Protein AF-A0A5Y0T0Y0-F1 (afdb_monomer_lite)

Foldseek 3Di:
DDPVVVVVVVVVVVVVVVPCDPLNVVLVVCCVPPNDVRSVVSNVVVVVVVVVVVVVVVVVVVVCPDDPPVVVVCCVVVVVVRVVVVVVVVVD

Secondary structure (DSSP, 8-state):
--HHHHHHHHHHHHHHHHS--HHHHHHHHHHHHH-HHHHHHHHHHHHHHHHHHHHHHHHHHHH-SS-HHHHHHHHHHHHHHHHHHHHHHHH-

Structure (mmCIF, N/CA/C/O backbone):
data_AF-A0A5Y0T0Y0-F1
#
_entry.id   AF-A0A5Y0T0Y0-F1
#
loop_
_atom_site.group_PDB
_atom_site.id
_atom_site.type_symbol
_atom_site.label_atom_id
_atom_site.label_alt_id
_atom_site.label_comp_id
_atom_site.label_asym_id
_atom_site.label_entity_id
_atom_site.label_seq_id
_atom_site.pdbx_PDB_ins_code
_atom_site.Cartn_x
_atom_site.Cartn_y
_atom_site.Cartn_z
_atom_site.occupancy
_atom_site.B_iso_or_equiv
_atom_site.auth_seq_id
_atom_site.auth_comp_id
_atom_site.auth_asym_id
_atom_site.auth_atom_id
_atom_site.pdbx_PDB_model_num
ATOM 1 N N . MET A 1 1 ? 6.098 20.566 -19.174 1.00 58.62 1 MET A N 1
ATOM 2 C CA . MET A 1 1 ? 5.149 19.448 -18.984 1.00 58.62 1 MET A CA 1
ATOM 3 C C . MET A 1 1 ? 3.875 19.819 -19.713 1.00 58.62 1 MET A C 1
ATOM 5 O O . MET A 1 1 ? 3.435 20.951 -19.565 1.00 58.62 1 MET A O 1
ATOM 9 N N . GLU A 1 2 ? 3.353 18.938 -20.557 1.00 86.06 2 GLU A N 1
ATOM 10 C CA . GLU A 1 2 ? 2.136 19.195 -21.333 1.00 86.06 2 GLU A CA 1
ATOM 11 C C . GLU A 1 2 ? 0.913 19.178 -20.396 1.00 86.06 2 GLU A C 1
ATOM 13 O O . GLU A 1 2 ? 0.864 18.379 -19.460 1.00 86.06 2 GLU A O 1
ATOM 18 N N . TYR A 1 3 ? -0.097 20.025 -20.618 1.00 83.62 3 TYR A N 1
ATOM 19 C CA . TYR A 1 3 ? -1.309 20.029 -19.777 1.00 83.62 3 TYR A CA 1
ATOM 20 C C . TYR A 1 3 ? -2.005 18.655 -19.745 1.00 83.62 3 TYR A C 1
ATOM 22 O O . TYR A 1 3 ? -2.537 18.248 -18.713 1.00 83.62 3 TYR A O 1
ATOM 30 N N . SER A 1 4 ? -1.910 17.905 -20.846 1.00 83.81 4 SER A N 1
ATOM 31 C CA . SER A 1 4 ? -2.373 16.518 -20.970 1.00 83.81 4 SER A CA 1
ATOM 32 C C . SER A 1 4 ? -1.723 15.564 -19.952 1.00 83.81 4 SER A C 1
ATOM 34 O O . SER A 1 4 ? -2.403 14.729 -19.345 1.00 83.81 4 SER A O 1
ATOM 36 N N . THR A 1 5 ? -0.419 15.712 -19.687 1.00 91.12 5 THR A N 1
ATOM 37 C CA . THR A 1 5 ? 0.301 14.851 -18.733 1.00 91.12 5 THR A CA 1
ATOM 38 C C . THR A 1 5 ? -0.127 15.129 -17.296 1.00 91.12 5 THR A C 1
ATOM 40 O O . THR A 1 5 ? -0.255 14.201 -16.501 1.00 91.12 5 THR A O 1
ATOM 43 N N . LEU A 1 6 ? -0.396 16.395 -16.968 1.00 90.19 6 LEU A N 1
ATOM 44 C CA . LEU A 1 6 ? -0.833 16.811 -15.634 1.00 90.19 6 LEU A CA 1
ATOM 45 C C . LEU A 1 6 ? -2.248 16.297 -15.330 1.00 90.19 6 LEU A C 1
ATOM 47 O O . LEU A 1 6 ? -2.499 15.775 -14.247 1.00 90.19 6 LEU A O 1
ATOM 51 N N . LEU A 1 7 ? -3.141 16.362 -16.320 1.00 91.06 7 LEU A N 1
ATOM 52 C CA . LEU A 1 7 ? -4.507 15.846 -16.222 1.00 91.06 7 LEU A CA 1
ATOM 53 C C . LEU A 1 7 ? -4.521 14.315 -16.076 1.00 91.06 7 LEU A C 1
ATOM 55 O O . LEU A 1 7 ? -5.193 13.783 -15.194 1.00 91.06 7 LEU A O 1
ATOM 59 N N . SER A 1 8 ? -3.706 13.611 -16.867 1.00 91.00 8 SER A N 1
ATOM 60 C CA . SER A 1 8 ? -3.547 12.153 -16.763 1.00 91.00 8 SER A CA 1
ATOM 61 C C . SER A 1 8 ? -2.986 11.735 -15.400 1.00 91.00 8 SER A C 1
ATOM 63 O O . SER A 1 8 ? -3.512 10.824 -14.764 1.00 91.00 8 SER A O 1
ATOM 65 N N . PHE A 1 9 ? -1.958 12.434 -14.909 1.00 89.06 9 PHE A N 1
ATOM 66 C CA . PHE A 1 9 ? -1.391 12.190 -13.583 1.00 89.06 9 PHE A CA 1
ATOM 67 C C . PHE A 1 9 ? -2.419 12.417 -12.470 1.00 89.06 9 PHE A C 1
ATOM 69 O O . PHE A 1 9 ? -2.535 11.580 -11.575 1.00 89.06 9 PHE A O 1
ATOM 76 N N . ALA A 1 10 ? -3.190 13.507 -12.541 1.00 90.75 10 ALA A N 1
ATOM 77 C CA . ALA A 1 10 ? -4.235 13.818 -11.570 1.00 90.75 10 ALA A CA 1
ATOM 78 C C . ALA A 1 10 ? -5.311 12.723 -11.522 1.00 90.75 10 ALA A C 1
ATOM 80 O O . ALA A 1 10 ? -5.672 12.269 -10.441 1.00 90.75 10 ALA A O 1
ATOM 81 N N . ILE A 1 11 ? -5.782 12.246 -12.679 1.00 90.81 11 ILE A N 1
ATOM 82 C CA . ILE A 1 11 ? -6.776 11.163 -12.752 1.00 90.81 11 ILE A CA 1
ATOM 83 C C . ILE A 1 11 ? -6.227 9.872 -12.134 1.00 90.81 11 ILE A C 1
ATOM 85 O O . ILE A 1 11 ? -6.898 9.247 -11.312 1.00 90.81 11 ILE A O 1
ATOM 89 N N . VAL A 1 12 ? -5.000 9.482 -12.496 1.00 89.88 12 VAL A N 1
ATOM 90 C CA . VAL A 1 12 ? -4.377 8.248 -11.992 1.00 89.88 12 VAL A CA 1
ATOM 91 C C . VAL A 1 12 ? -4.164 8.316 -10.481 1.00 89.88 12 VAL A C 1
ATOM 93 O O . VAL A 1 12 ? -4.532 7.384 -9.767 1.00 89.88 12 VAL A O 1
ATOM 96 N N . THR A 1 13 ? -3.622 9.424 -9.972 1.00 85.44 13 THR A N 1
ATOM 97 C CA . THR A 1 13 ? -3.389 9.588 -8.530 1.00 85.44 13 THR A CA 1
ATOM 98 C C . THR A 1 13 ? -4.691 9.652 -7.740 1.00 85.44 13 THR A C 1
ATOM 100 O O . THR A 1 13 ? -4.790 8.978 -6.719 1.00 85.44 13 THR A O 1
ATOM 103 N N . LEU A 1 14 ? -5.722 10.348 -8.233 1.00 85.94 14 LEU A N 1
ATOM 104 C CA . LEU A 1 14 ? -7.047 10.356 -7.603 1.00 85.94 14 LEU A CA 1
ATOM 105 C C . LEU A 1 14 ? -7.663 8.954 -7.548 1.00 85.94 14 LEU A C 1
ATOM 107 O O . LEU A 1 14 ? -8.134 8.532 -6.492 1.00 85.94 14 LEU A O 1
ATOM 111 N N . SER A 1 15 ? -7.612 8.203 -8.652 1.00 84.06 15 SER A N 1
ATOM 112 C CA . SER A 1 15 ? -8.097 6.818 -8.697 1.00 84.06 15 SER A CA 1
ATOM 113 C C . SER A 1 15 ? -7.365 5.922 -7.692 1.00 84.06 15 SER A C 1
ATOM 115 O O . SER A 1 15 ? -7.975 5.059 -7.056 1.00 84.06 15 SER A O 1
ATOM 117 N N . GLN A 1 16 ? -6.057 6.134 -7.526 1.00 80.12 16 GLN A N 1
ATOM 118 C CA . GLN A 1 16 ? -5.238 5.386 -6.579 1.00 80.12 16 GLN A CA 1
ATOM 119 C C . GLN A 1 16 ? -5.549 5.768 -5.123 1.00 80.12 16 GLN A C 1
ATOM 121 O O . GLN A 1 16 ? -5.583 4.894 -4.263 1.00 80.12 16 GLN A O 1
ATOM 126 N N . THR A 1 17 ? -5.816 7.046 -4.837 1.00 77.62 17 THR A N 1
ATOM 127 C CA . THR A 1 17 ? -6.180 7.522 -3.492 1.00 77.62 17 THR A CA 1
ATOM 128 C C . THR A 1 17 ? -7.562 7.040 -3.052 1.00 77.62 17 THR A C 1
ATOM 130 O O . THR A 1 17 ? -7.748 6.727 -1.879 1.00 77.62 17 THR A O 1
ATOM 133 N N . ILE A 1 18 ? -8.526 6.956 -3.974 1.00 78.62 18 ILE A N 1
ATOM 134 C CA . ILE A 1 18 ? -9.886 6.475 -3.673 1.00 78.62 18 ILE A CA 1
ATOM 135 C C . ILE A 1 18 ? -9.898 4.963 -3.406 1.00 78.62 18 ILE A C 1
ATOM 137 O O . ILE A 1 18 ? -10.728 4.478 -2.637 1.00 78.62 18 ILE A O 1
ATOM 141 N N . SER A 1 19 ? -8.965 4.213 -3.998 1.00 77.69 19 SER A N 1
ATOM 142 C CA . SER A 1 19 ? -8.817 2.781 -3.741 1.00 77.69 19 SER A CA 1
ATOM 143 C C . SER A 1 19 ? -8.262 2.550 -2.334 1.00 77.69 19 SER A C 1
ATOM 145 O O . SER A 1 19 ? -7.053 2.441 -2.131 1.00 77.69 19 SER A O 1
ATOM 147 N N . ILE A 1 20 ? -9.158 2.475 -1.344 1.00 75.06 20 ILE A N 1
ATOM 148 C CA . ILE A 1 20 ? -8.838 2.048 0.022 1.00 75.06 20 ILE A CA 1
ATOM 149 C C . ILE A 1 20 ? -8.277 0.627 -0.065 1.00 75.06 20 ILE A C 1
ATOM 151 O O . ILE A 1 20 ? -9.008 -0.349 -0.212 1.00 75.06 20 ILE A O 1
ATOM 155 N N . GLY A 1 21 ? -6.951 0.521 -0.028 1.00 76.00 21 GLY A N 1
ATOM 156 C CA . GLY A 1 21 ? -6.263 -0.757 -0.126 1.00 76.00 21 GLY A CA 1
ATOM 157 C C . GLY A 1 21 ? -6.433 -1.616 1.134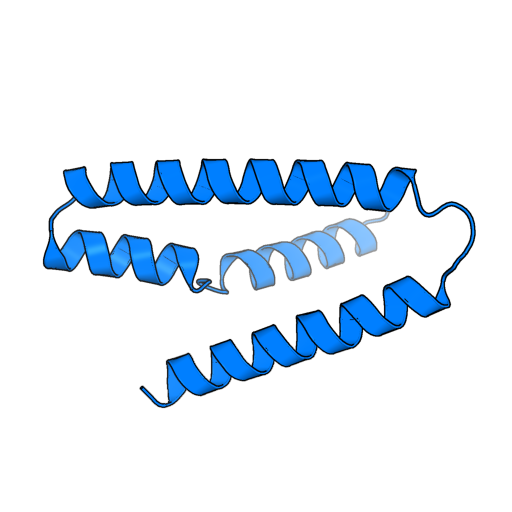 1.00 76.00 21 GLY A C 1
ATOM 158 O O . GLY A 1 21 ? -6.789 -1.104 2.203 1.00 76.00 21 GLY A O 1
ATOM 159 N N . PRO A 1 22 ? -6.082 -2.911 1.056 1.00 75.75 22 PRO A N 1
ATOM 160 C CA . PRO A 1 22 ? -6.204 -3.847 2.176 1.00 75.75 22 PRO A CA 1
ATOM 161 C C . PRO A 1 22 ? -5.424 -3.394 3.420 1.00 75.75 22 PRO A C 1
ATOM 163 O O . PRO A 1 22 ? -5.883 -3.591 4.542 1.00 75.75 22 PRO A O 1
ATOM 166 N N . GLY A 1 23 ? -4.285 -2.711 3.247 1.00 80.31 23 GLY A N 1
ATOM 167 C CA . GLY A 1 23 ? -3.523 -2.147 4.366 1.00 80.31 23 GLY A CA 1
ATOM 168 C C . GLY A 1 23 ? -4.279 -1.050 5.123 1.00 80.31 23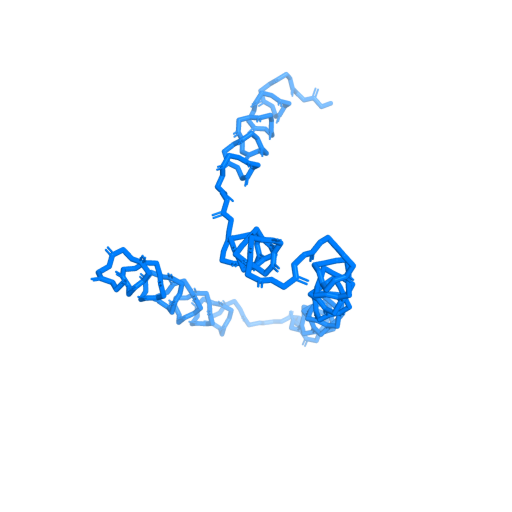 GLY A C 1
ATOM 169 O O . GLY A 1 23 ? -4.275 -1.034 6.351 1.00 80.31 23 GLY A O 1
ATOM 170 N N . VAL A 1 24 ? -4.976 -0.161 4.407 1.00 81.94 24 VAL A N 1
ATOM 171 C CA . VAL A 1 24 ? -5.770 0.917 5.022 1.00 81.94 24 VAL A CA 1
ATOM 172 C C . VAL A 1 24 ? -7.014 0.339 5.696 1.00 81.94 24 VAL A C 1
ATOM 174 O O . VAL A 1 24 ? -7.309 0.698 6.835 1.00 81.94 24 VAL A O 1
ATOM 177 N N . ALA A 1 25 ? -7.690 -0.616 5.051 1.00 83.25 25 ALA A N 1
ATOM 178 C CA . ALA A 1 25 ? -8.823 -1.329 5.639 1.00 83.25 25 ALA A CA 1
ATOM 179 C C . ALA A 1 25 ? -8.443 -2.058 6.941 1.00 83.25 25 ALA A C 1
ATOM 181 O O . ALA A 1 25 ? -9.207 -2.041 7.906 1.00 83.25 25 ALA A O 1
ATOM 182 N N . LEU A 1 26 ? -7.246 -2.651 7.009 1.00 83.38 26 LEU A N 1
ATOM 183 C CA . LEU A 1 26 ? -6.739 -3.310 8.215 1.00 83.38 26 LEU A CA 1
ATOM 184 C C . LEU A 1 26 ? -6.490 -2.302 9.346 1.00 83.38 26 LEU A C 1
ATOM 186 O O . LEU A 1 26 ? -6.887 -2.553 10.481 1.00 83.38 26 LEU A O 1
ATOM 190 N N . VAL A 1 27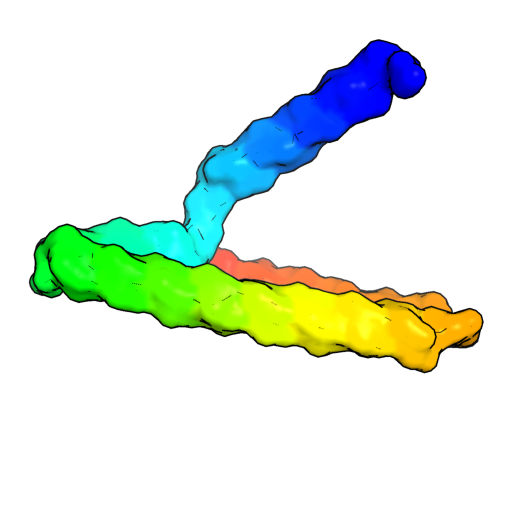 ? -5.897 -1.140 9.050 1.00 85.31 27 VAL A N 1
ATOM 191 C CA . VAL A 1 27 ? -5.702 -0.069 10.048 1.00 85.31 27 VAL A CA 1
ATOM 192 C C . VAL A 1 27 ? -7.041 0.427 10.593 1.00 85.31 27 VAL A C 1
ATOM 194 O O . VAL A 1 27 ? -7.173 0.593 11.803 1.00 85.31 27 VAL A O 1
ATOM 197 N N . ILE A 1 28 ? -8.042 0.615 9.727 1.00 85.94 28 ILE A N 1
ATOM 198 C CA . ILE A 1 28 ? -9.392 1.030 10.132 1.00 85.94 28 ILE A CA 1
ATOM 199 C C . ILE A 1 28 ? -10.043 -0.037 11.023 1.00 85.94 28 ILE A C 1
ATOM 201 O O . ILE A 1 28 ? -10.522 0.284 12.109 1.00 85.94 28 ILE A O 1
ATOM 205 N N . ASN A 1 29 ? -10.006 -1.311 10.622 1.00 84.44 29 ASN A N 1
ATOM 206 C CA . ASN A 1 29 ? -10.533 -2.411 11.436 1.00 84.44 29 ASN A CA 1
ATOM 207 C C . ASN A 1 29 ? -9.835 -2.498 12.797 1.00 84.44 29 ASN A C 1
ATOM 209 O O . ASN A 1 29 ? -10.485 -2.667 13.826 1.00 84.44 29 ASN A O 1
ATOM 213 N N . ASN A 1 30 ? -8.513 -2.323 12.832 1.00 85.94 30 ASN A N 1
ATOM 214 C CA . ASN A 1 30 ? -7.778 -2.347 14.088 1.00 85.94 30 ASN A CA 1
ATOM 215 C C . ASN A 1 30 ? -8.120 -1.142 14.988 1.00 85.94 30 ASN A C 1
ATOM 217 O O . ASN A 1 30 ? -8.061 -1.253 16.215 1.00 85.94 30 ASN A O 1
ATOM 221 N N . ALA A 1 31 ? -8.541 -0.017 14.399 1.00 86.25 31 ALA A N 1
ATOM 222 C CA . ALA A 1 31 ? -8.987 1.166 15.137 1.00 86.25 31 ALA A CA 1
ATOM 223 C C . ALA A 1 31 ? -10.317 0.930 15.827 1.00 86.25 31 ALA A C 1
ATOM 225 O O . ALA A 1 31 ? -10.463 1.304 16.991 1.00 86.25 31 ALA A O 1
ATOM 226 N N . PHE A 1 32 ? -11.242 0.266 15.138 1.00 87.88 32 PHE A N 1
ATOM 227 C CA . PHE A 1 32 ? -12.531 -0.106 15.703 1.00 87.88 32 PHE A CA 1
ATOM 228 C C . PHE A 1 32 ? -12.415 -1.224 16.748 1.00 87.88 32 PHE A C 1
ATOM 230 O O . PHE A 1 32 ? -13.054 -1.128 17.791 1.00 87.88 32 PHE A O 1
ATOM 237 N N . SER A 1 33 ? -11.568 -2.235 16.527 1.00 88.56 33 SER A N 1
ATOM 238 C CA . SER A 1 33 ? -11.479 -3.401 17.424 1.00 88.56 33 SER A CA 1
ATOM 239 C C . SER A 1 33 ? -10.565 -3.204 18.639 1.00 88.56 33 SER A C 1
ATOM 241 O O . SER A 1 33 ? -10.867 -3.703 19.719 1.00 88.56 33 SER A O 1
ATOM 243 N N . HIS A 1 34 ? -9.443 -2.490 18.491 1.00 84.44 34 HIS A N 1
ATOM 244 C CA . HIS A 1 34 ? -8.409 -2.374 19.536 1.00 84.44 34 HIS A CA 1
ATOM 245 C C . HIS A 1 34 ? -8.021 -0.919 19.856 1.00 84.44 34 HIS A C 1
ATOM 247 O O . HIS A 1 34 ? -7.105 -0.668 20.647 1.00 84.44 34 HIS A O 1
ATOM 253 N N . GLY A 1 35 ? -8.701 0.057 19.250 1.00 87.31 35 GLY A N 1
ATOM 254 C CA . GLY A 1 35 ? -8.508 1.482 19.495 1.00 87.31 35 GLY A CA 1
ATOM 255 C C . GLY A 1 35 ? -7.375 2.142 18.696 1.00 87.31 35 GLY A C 1
ATOM 256 O O . GLY A 1 35 ? -6.533 1.516 18.041 1.00 87.31 35 GLY A O 1
ATOM 257 N N . LEU A 1 36 ? -7.327 3.473 18.790 1.00 82.69 36 LEU A N 1
ATOM 258 C CA . LEU A 1 36 ? -6.404 4.336 18.037 1.00 82.69 36 LEU A CA 1
ATOM 259 C C . LEU A 1 36 ? -4.919 4.029 18.289 1.00 82.69 36 LEU A C 1
ATOM 261 O O . LEU A 1 36 ? -4.122 4.020 17.353 1.00 82.69 36 LEU A O 1
ATOM 265 N N . LYS A 1 37 ? -4.532 3.728 19.537 1.00 83.44 37 LYS A N 1
ATOM 266 C CA . LYS A 1 37 ? -3.128 3.424 19.878 1.00 83.44 37 LYS A CA 1
ATOM 267 C C . LYS A 1 37 ? -2.622 2.148 19.199 1.00 83.44 37 LYS A C 1
ATOM 269 O O . LYS A 1 37 ? -1.467 2.112 18.780 1.00 83.44 37 LYS A O 1
ATOM 274 N N . SER A 1 38 ? -3.469 1.122 19.082 1.00 80.69 38 SER A N 1
ATOM 275 C CA . SER A 1 38 ? -3.138 -0.118 18.363 1.00 80.69 38 SER A CA 1
ATOM 276 C C . SER A 1 38 ? -2.960 0.156 16.866 1.00 80.69 38 SER A C 1
ATOM 278 O O . SER A 1 38 ? -1.987 -0.269 16.247 1.00 80.69 38 SER A O 1
ATOM 280 N N . SER A 1 39 ? -3.831 0.994 16.310 1.00 82.12 39 SER A N 1
ATOM 281 C CA . SER A 1 39 ? -3.846 1.338 14.882 1.00 82.12 39 SER A CA 1
ATOM 282 C C . SER A 1 39 ? -2.634 2.126 14.422 1.00 82.12 39 SER A C 1
ATOM 284 O O . SER A 1 39 ? -2.120 1.879 13.335 1.00 82.12 39 SER A O 1
ATOM 286 N N . ILE A 1 40 ? -2.139 3.044 15.255 1.00 85.94 40 ILE A N 1
ATOM 287 C CA . ILE A 1 40 ? -0.908 3.789 14.963 1.00 85.94 40 ILE A CA 1
ATOM 288 C C . ILE A 1 40 ? 0.273 2.822 14.851 1.00 85.94 40 ILE A C 1
ATOM 290 O O . ILE A 1 40 ? 1.048 2.915 13.901 1.00 85.94 40 ILE A O 1
ATOM 294 N N . LYS A 1 41 ? 0.379 1.849 15.766 1.00 84.19 41 LYS A N 1
ATOM 295 C CA . LYS A 1 41 ? 1.417 0.813 15.689 1.00 84.19 41 LYS A CA 1
ATOM 296 C C . LYS A 1 41 ? 1.287 0.006 14.399 1.00 84.19 41 LYS A C 1
ATOM 298 O O . LYS A 1 41 ? 2.265 -0.134 13.675 1.00 84.19 41 LYS A O 1
ATOM 303 N N . THR A 1 42 ? 0.086 -0.464 14.069 1.00 86.19 42 THR A N 1
ATOM 304 C CA . THR A 1 42 ? -0.172 -1.202 12.822 1.00 86.19 42 THR A CA 1
ATOM 305 C C . THR A 1 42 ? 0.180 -0.399 11.577 1.00 86.19 42 THR A C 1
ATOM 307 O O . THR A 1 42 ? 0.827 -0.933 10.681 1.00 86.19 42 THR A O 1
ATOM 310 N N . SER A 1 43 ? -0.168 0.886 11.535 1.00 86.25 43 SER A N 1
ATOM 311 C CA . SER A 1 43 ? 0.196 1.773 10.430 1.00 86.25 43 SER A CA 1
ATOM 312 C C . SER A 1 43 ? 1.717 1.888 10.278 1.00 86.25 43 SER A C 1
ATOM 314 O O . SER A 1 43 ? 2.233 1.728 9.174 1.00 86.25 43 SER A O 1
ATOM 316 N N . ILE A 1 44 ? 2.454 2.057 11.384 1.00 89.19 44 ILE A N 1
ATOM 317 C CA . ILE A 1 44 ? 3.926 2.106 11.378 1.00 89.19 44 ILE A CA 1
ATOM 318 C C . ILE A 1 44 ? 4.516 0.809 10.815 1.00 89.19 44 ILE A C 1
ATOM 320 O O . ILE A 1 44 ? 5.363 0.864 9.925 1.00 89.19 44 ILE A O 1
ATOM 324 N N . TYR A 1 45 ? 4.047 -0.355 11.276 1.00 87.81 45 TYR A N 1
ATOM 325 C CA . TYR A 1 45 ? 4.524 -1.642 10.762 1.00 87.81 45 TYR A CA 1
ATOM 326 C C . TYR A 1 45 ? 4.251 -1.805 9.262 1.00 87.81 45 TYR A C 1
ATOM 328 O O . TYR A 1 45 ? 5.133 -2.256 8.532 1.00 87.81 45 TYR A O 1
ATOM 336 N N . ILE A 1 46 ? 3.076 -1.381 8.786 1.00 88.00 46 ILE A N 1
ATOM 337 C CA . ILE A 1 46 ? 2.737 -1.405 7.357 1.00 88.00 46 ILE A CA 1
ATOM 338 C C . ILE A 1 46 ? 3.689 -0.505 6.559 1.00 88.00 46 ILE A C 1
ATOM 340 O O . ILE A 1 46 ? 4.243 -0.954 5.561 1.00 88.00 46 ILE A O 1
ATOM 344 N N . ARG A 1 47 ? 3.933 0.736 7.004 1.00 87.94 47 ARG A N 1
ATOM 345 C CA . ARG A 1 47 ? 4.834 1.676 6.307 1.00 87.94 47 ARG A CA 1
ATOM 346 C C . ARG A 1 47 ? 6.279 1.173 6.255 1.00 87.94 47 ARG A C 1
ATOM 348 O O . ARG A 1 47 ? 6.955 1.340 5.239 1.00 87.94 47 ARG A O 1
ATOM 355 N N . ILE A 1 48 ? 6.758 0.537 7.326 1.00 90.75 48 ILE A N 1
ATOM 356 C CA . ILE A 1 48 ? 8.090 -0.085 7.354 1.00 90.75 48 ILE A CA 1
ATOM 357 C C . ILE A 1 48 ? 8.154 -1.234 6.343 1.00 90.75 48 ILE A C 1
ATOM 359 O O . ILE A 1 48 ? 9.091 -1.296 5.548 1.00 90.75 48 ILE A O 1
ATOM 363 N N . GLY A 1 49 ? 7.142 -2.107 6.329 1.00 87.12 49 GLY A N 1
ATOM 364 C CA . GLY A 1 49 ? 7.049 -3.204 5.366 1.00 87.12 49 GLY A CA 1
ATOM 365 C C . GLY A 1 49 ? 7.049 -2.710 3.918 1.00 87.12 49 GLY A C 1
ATOM 366 O O . GLY A 1 49 ? 7.836 -3.192 3.106 1.00 87.12 49 GLY A O 1
ATOM 367 N N . GLU A 1 50 ? 6.241 -1.693 3.607 1.00 87.25 50 GLU A N 1
ATOM 368 C CA . GLU A 1 50 ? 6.216 -1.057 2.283 1.00 87.25 50 GLU A CA 1
ATOM 369 C C . GLU A 1 50 ? 7.585 -0.485 1.889 1.00 87.25 50 GLU A C 1
ATOM 371 O O . GLU A 1 50 ? 8.009 -0.649 0.747 1.00 87.25 50 GLU A O 1
ATOM 376 N N . THR A 1 51 ? 8.311 0.128 2.828 1.00 87.81 51 THR A N 1
ATOM 377 C CA . THR A 1 51 ? 9.652 0.681 2.572 1.00 87.81 51 THR A CA 1
ATOM 378 C C . THR A 1 51 ? 10.655 -0.416 2.211 1.00 87.81 51 THR A C 1
ATOM 380 O O . THR A 1 51 ? 11.426 -0.263 1.265 1.00 87.81 51 THR A O 1
ATOM 383 N N . ILE A 1 52 ? 10.623 -1.548 2.920 1.00 90.69 52 ILE A N 1
ATOM 384 C CA . ILE A 1 52 ? 11.490 -2.700 2.635 1.00 90.69 52 ILE A CA 1
ATOM 385 C C . ILE A 1 52 ? 11.170 -3.271 1.251 1.00 90.69 52 ILE A C 1
ATOM 387 O O . ILE A 1 52 ? 12.076 -3.495 0.450 1.00 90.69 52 ILE A O 1
ATOM 391 N N . VAL A 1 53 ? 9.885 -3.459 0.938 1.00 87.88 53 VAL A N 1
ATOM 392 C CA . VAL A 1 53 ? 9.450 -3.947 -0.379 1.00 87.88 53 VAL A CA 1
ATOM 393 C C . VAL A 1 53 ? 9.870 -2.981 -1.486 1.00 87.88 53 VAL A C 1
ATOM 395 O O . VAL A 1 53 ? 10.345 -3.421 -2.533 1.00 87.88 53 VAL A O 1
ATOM 398 N N . MET A 1 54 ? 9.753 -1.672 -1.260 1.00 87.62 54 MET A N 1
ATOM 399 C CA . MET A 1 54 ? 10.187 -0.655 -2.216 1.00 87.62 54 MET A CA 1
ATOM 400 C C . MET A 1 54 ? 11.707 -0.703 -2.432 1.00 87.62 54 MET A C 1
ATOM 402 O O . MET A 1 54 ? 12.153 -0.674 -3.577 1.00 87.62 54 MET A O 1
ATOM 406 N N . ALA A 1 55 ? 12.504 -0.869 -1.372 1.00 88.81 55 ALA A N 1
ATOM 407 C CA . ALA A 1 55 ? 13.956 -1.024 -1.474 1.00 88.81 55 ALA A CA 1
ATOM 408 C C . ALA A 1 55 ? 14.354 -2.284 -2.262 1.00 88.81 55 ALA A C 1
ATOM 410 O O . ALA A 1 55 ? 15.186 -2.209 -3.166 1.00 88.81 55 ALA A O 1
ATOM 411 N N . ILE A 1 56 ? 13.712 -3.424 -1.981 1.00 87.19 56 ILE A N 1
ATOM 412 C CA . ILE A 1 56 ? 13.914 -4.673 -2.734 1.00 87.19 56 ILE A CA 1
ATOM 413 C C . ILE A 1 56 ? 13.520 -4.482 -4.201 1.00 87.19 56 ILE A C 1
ATOM 415 O O . ILE A 1 56 ? 14.233 -4.938 -5.089 1.00 87.19 56 ILE A O 1
ATOM 419 N N . SER A 1 57 ? 12.416 -3.782 -4.469 1.00 84.69 57 SER A N 1
ATOM 420 C CA . SER A 1 57 ? 11.945 -3.516 -5.832 1.00 84.69 57 SER A CA 1
ATOM 421 C C . SER A 1 57 ? 12.944 -2.668 -6.616 1.00 84.69 57 SER A C 1
ATOM 423 O O . SER A 1 57 ? 13.268 -3.008 -7.750 1.00 84.69 57 SER A O 1
ATOM 425 N N . LEU A 1 58 ? 13.477 -1.601 -6.008 1.00 85.62 58 LEU A N 1
ATOM 426 C CA . LEU A 1 58 ? 14.512 -0.758 -6.614 1.00 85.62 58 LEU A CA 1
ATOM 427 C C . LEU A 1 58 ? 15.799 -1.547 -6.879 1.00 85.62 58 LEU A C 1
ATOM 429 O O . LEU A 1 58 ? 16.390 -1.416 -7.950 1.00 85.62 58 LEU A O 1
ATOM 433 N N . PHE A 1 59 ? 16.198 -2.412 -5.944 1.00 84.44 59 PHE A N 1
ATOM 434 C CA . PHE A 1 59 ? 17.348 -3.292 -6.124 1.00 84.44 59 PHE A CA 1
ATOM 435 C C . PHE A 1 59 ? 17.125 -4.294 -7.271 1.00 84.44 59 PHE A C 1
ATOM 437 O O . PHE A 1 59 ? 17.961 -4.409 -8.168 1.00 84.44 59 PHE A O 1
ATOM 444 N N . ALA A 1 60 ? 15.965 -4.953 -7.313 1.00 79.81 60 ALA A N 1
ATOM 445 C CA . ALA A 1 60 ? 15.589 -5.883 -8.379 1.00 79.81 60 ALA A CA 1
ATOM 446 C C . ALA A 1 60 ? 15.526 -5.203 -9.762 1.00 79.81 60 ALA A C 1
ATOM 448 O O . ALA A 1 60 ? 15.986 -5.776 -10.752 1.00 79.81 60 ALA A O 1
ATOM 449 N N . LEU A 1 61 ? 15.018 -3.966 -9.821 1.00 78.00 61 LEU A N 1
ATOM 450 C CA . LEU A 1 61 ? 15.033 -3.118 -11.017 1.00 78.00 61 LEU A CA 1
ATOM 451 C C . LEU A 1 61 ? 16.466 -2.811 -11.466 1.00 78.00 61 LEU A C 1
ATOM 453 O O . LEU A 1 61 ? 16.775 -2.987 -12.640 1.00 78.00 61 LEU A O 1
ATOM 457 N N . SER A 1 62 ? 17.358 -2.430 -10.545 1.00 75.25 62 SER A N 1
ATOM 458 C CA . SER A 1 62 ? 18.765 -2.146 -10.870 1.00 75.25 62 SER A CA 1
ATOM 459 C C . SER A 1 62 ? 19.552 -3.372 -11.343 1.00 75.25 62 SER A C 1
ATOM 461 O O . SER A 1 62 ? 20.494 -3.238 -12.117 1.00 75.25 62 SER A O 1
ATOM 463 N N . SER A 1 63 ? 19.152 -4.571 -10.911 1.00 71.56 63 SER A N 1
ATOM 464 C CA . SER A 1 63 ? 19.785 -5.826 -11.323 1.00 71.56 63 SER A CA 1
ATOM 465 C C . SER A 1 63 ? 19.257 -6.359 -12.662 1.00 71.56 63 SER A C 1
ATOM 467 O O . SER A 1 63 ? 19.871 -7.256 -13.242 1.00 71.56 63 SER A O 1
ATOM 469 N N . THR A 1 64 ? 18.129 -5.844 -13.158 1.00 65.56 64 THR A N 1
ATOM 470 C CA . THR A 1 64 ? 17.472 -6.316 -14.386 1.00 65.56 64 THR A CA 1
ATOM 471 C C . THR A 1 64 ? 17.818 -5.401 -15.560 1.00 65.56 64 THR A C 1
ATOM 473 O O . THR A 1 64 ? 17.000 -4.612 -16.018 1.00 65.56 64 THR A O 1
ATOM 476 N N . SER A 1 65 ? 19.039 -5.516 -16.083 1.00 56.81 65 SER A N 1
ATOM 477 C CA . SER A 1 65 ? 19.484 -4.698 -17.223 1.00 56.81 65 SER A CA 1
ATOM 478 C C . SER A 1 65 ? 19.135 -5.272 -18.603 1.00 56.81 65 SER A C 1
ATOM 480 O O . SER A 1 65 ? 19.499 -4.656 -19.601 1.00 56.81 65 SER A O 1
ATOM 482 N N . SER A 1 66 ? 18.485 -6.442 -18.737 1.00 58.19 66 SER A N 1
ATOM 483 C CA . SER A 1 66 ? 18.328 -7.056 -20.080 1.00 58.19 66 SER A CA 1
ATOM 484 C C . SER A 1 66 ? 17.171 -8.042 -20.309 1.00 58.19 66 SER A C 1
ATOM 486 O O . SER A 1 66 ? 17.166 -8.683 -21.354 1.00 58.19 66 SER A O 1
ATOM 488 N N . THR A 1 67 ? 16.180 -8.197 -19.416 1.00 60.72 67 THR A N 1
ATOM 489 C CA . THR A 1 67 ? 15.138 -9.229 -19.650 1.00 60.72 67 THR A CA 1
ATOM 490 C C . THR A 1 67 ? 13.702 -8.751 -19.441 1.00 60.72 67 THR A C 1
ATOM 492 O O . THR A 1 67 ? 13.092 -8.978 -18.397 1.00 60.72 67 THR A O 1
ATOM 495 N N . GLU A 1 68 ? 13.126 -8.145 -20.483 1.00 67.88 68 GLU A N 1
ATOM 496 C CA . GLU A 1 68 ? 11.727 -7.684 -20.527 1.00 67.88 68 GLU A CA 1
ATOM 497 C C . GLU A 1 68 ? 10.707 -8.808 -20.256 1.00 67.88 68 GLU A C 1
ATOM 499 O O . GLU A 1 68 ? 9.685 -8.591 -19.599 1.00 67.88 68 GLU A O 1
ATOM 504 N N . GLN A 1 69 ? 10.997 -10.040 -20.692 1.00 68.88 69 GLN A N 1
ATOM 505 C CA . GLN A 1 69 ? 10.077 -11.175 -20.542 1.00 68.88 69 GLN A CA 1
ATOM 506 C C . GLN A 1 69 ? 9.875 -11.620 -19.085 1.00 68.88 69 GLN A C 1
ATOM 508 O O . GLN A 1 69 ? 8.757 -11.962 -18.701 1.00 68.88 69 GLN A O 1
ATOM 513 N N . HIS A 1 70 ? 10.916 -11.581 -18.246 1.00 69.19 70 HIS A N 1
ATOM 514 C CA . HIS A 1 70 ? 10.797 -12.008 -16.844 1.00 69.19 70 HIS A CA 1
ATOM 515 C C . HIS A 1 70 ? 9.948 -11.024 -16.030 1.00 69.19 70 HIS A C 1
ATOM 517 O O . HIS A 1 70 ? 9.154 -11.428 -15.181 1.00 69.19 70 HIS A O 1
ATOM 523 N N . PHE A 1 71 ? 10.040 -9.731 -16.349 1.00 74.94 71 PHE A N 1
ATOM 524 C CA . PHE A 1 71 ? 9.227 -8.700 -15.710 1.00 74.94 71 PHE A CA 1
ATOM 525 C C . PHE A 1 71 ? 7.739 -8.828 -16.067 1.00 74.94 71 PHE A C 1
ATOM 527 O O . PHE A 1 71 ? 6.872 -8.605 -15.220 1.00 74.94 71 PHE A O 1
ATOM 534 N N . HIS A 1 72 ? 7.428 -9.247 -17.298 1.00 79.12 72 HIS A N 1
ATOM 535 C CA . HIS A 1 72 ? 6.054 -9.523 -17.725 1.00 79.12 72 HIS A CA 1
ATOM 536 C C . HIS A 1 72 ? 5.404 -10.663 -16.937 1.00 79.12 72 HIS A C 1
ATOM 538 O O . HIS A 1 72 ? 4.253 -10.537 -16.518 1.00 79.12 72 HIS A O 1
ATOM 544 N N . ILE A 1 73 ? 6.145 -11.743 -16.688 1.00 82.19 73 ILE A N 1
ATOM 545 C CA . ILE A 1 73 ? 5.662 -12.886 -15.906 1.00 82.19 73 ILE A CA 1
ATOM 546 C C . ILE A 1 73 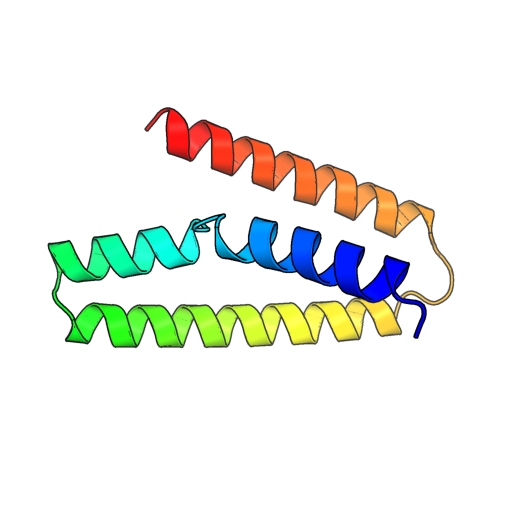? 5.334 -12.439 -14.477 1.00 82.19 73 ILE A C 1
ATOM 548 O O . ILE A 1 73 ? 4.217 -12.647 -14.006 1.00 82.19 73 ILE A O 1
ATOM 552 N N . ILE A 1 74 ? 6.262 -11.742 -13.817 1.00 80.69 74 ILE A N 1
ATOM 553 C CA . ILE A 1 74 ? 6.069 -11.239 -12.447 1.00 80.69 74 ILE A CA 1
ATOM 554 C C . ILE A 1 74 ? 4.858 -10.299 -12.371 1.00 80.69 74 ILE A C 1
ATOM 556 O O . ILE A 1 74 ? 4.070 -10.394 -11.432 1.00 80.69 74 ILE A O 1
ATOM 560 N N . LYS A 1 75 ? 4.660 -9.434 -13.374 1.00 79.94 75 LYS A N 1
ATOM 561 C CA . LYS A 1 75 ? 3.486 -8.553 -13.459 1.00 79.94 75 LYS A CA 1
ATOM 562 C C . LYS A 1 75 ? 2.172 -9.322 -13.543 1.00 79.94 75 LYS A C 1
ATOM 564 O O . LYS A 1 75 ? 1.230 -8.961 -12.844 1.00 79.94 75 LYS A O 1
ATOM 569 N N . ILE A 1 76 ? 2.098 -10.356 -14.379 1.00 86.75 76 ILE A N 1
ATOM 570 C CA . ILE A 1 76 ? 0.875 -11.155 -14.540 1.00 86.75 76 ILE A CA 1
ATOM 571 C C . ILE A 1 76 ? 0.570 -11.923 -13.253 1.00 86.75 76 ILE A C 1
ATOM 573 O O . ILE A 1 76 ? -0.557 -11.866 -12.770 1.00 86.75 76 ILE A O 1
ATOM 577 N N . PHE A 1 77 ? 1.568 -12.581 -12.657 1.00 86.56 77 PHE A N 1
ATOM 578 C CA . PHE A 1 77 ? 1.383 -13.306 -11.399 1.00 86.56 77 PHE A CA 1
ATOM 579 C C . PHE A 1 77 ? 1.028 -12.370 -10.237 1.00 86.56 77 PHE A C 1
ATOM 581 O O . PHE A 1 77 ? 0.083 -12.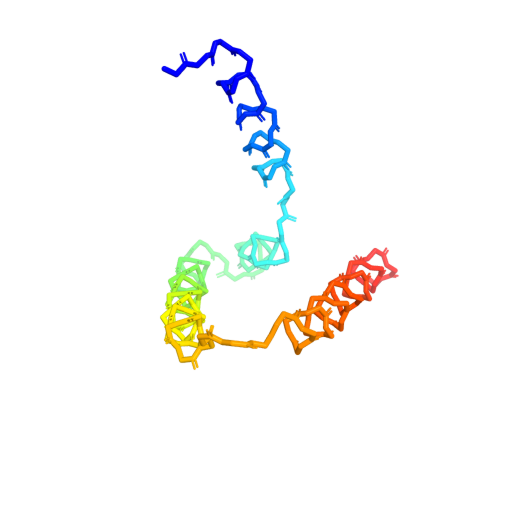642 -9.500 1.00 86.56 77 PHE A O 1
ATOM 588 N N . GLY A 1 78 ? 1.729 -11.243 -10.099 1.00 81.94 78 GLY A N 1
ATOM 589 C CA . GLY A 1 78 ? 1.452 -10.247 -9.064 1.00 81.94 78 GLY A CA 1
ATOM 590 C C . GLY A 1 78 ? 0.081 -9.587 -9.230 1.00 81.94 78 GLY A C 1
ATOM 591 O O . GLY A 1 78 ? -0.674 -9.482 -8.267 1.00 81.94 78 GLY A O 1
ATOM 592 N N . GLY A 1 79 ? -0.282 -9.200 -10.456 1.00 84.06 79 GLY A N 1
ATOM 593 C CA . GLY A 1 79 ? -1.601 -8.649 -10.768 1.00 84.06 79 GLY A CA 1
ATOM 594 C C . GLY A 1 79 ? -2.726 -9.659 -10.533 1.00 84.06 79 GLY A C 1
ATOM 595 O O . GLY A 1 79 ? -3.727 -9.327 -9.905 1.00 84.06 79 GLY A O 1
ATOM 596 N N . GLY A 1 80 ? -2.537 -10.911 -10.960 1.00 88.50 80 GLY A N 1
ATOM 597 C CA . GLY A 1 80 ? -3.481 -12.000 -10.705 1.00 88.50 80 GLY A CA 1
ATOM 598 C C . GLY A 1 80 ? -3.677 -12.270 -9.212 1.00 88.50 80 GLY A C 1
ATOM 599 O O . GLY A 1 80 ? -4.809 -12.421 -8.758 1.00 88.50 80 GLY A O 1
ATOM 600 N N . TYR A 1 81 ? -2.596 -12.248 -8.428 1.00 84.00 81 TYR A N 1
ATOM 601 C CA . TYR A 1 81 ? -2.670 -12.383 -6.973 1.00 84.00 81 TYR A CA 1
ATOM 602 C C . TYR A 1 81 ? -3.472 -11.246 -6.322 1.00 84.00 81 TYR A C 1
ATOM 604 O O . TYR A 1 81 ? -4.291 -11.496 -5.440 1.00 84.00 81 TYR A O 1
ATOM 612 N N . LEU A 1 82 ? -3.304 -10.003 -6.784 1.00 79.12 82 LEU A N 1
ATOM 613 C CA . LEU A 1 82 ? -4.097 -8.871 -6.294 1.00 79.12 82 LEU A CA 1
ATOM 614 C C . LEU A 1 82 ? -5.585 -9.011 -6.637 1.00 79.12 82 LEU A C 1
ATOM 616 O O . LEU A 1 82 ? -6.423 -8.706 -5.791 1.00 79.12 82 LEU A O 1
ATOM 620 N N . ILE A 1 83 ? -5.921 -9.511 -7.832 1.00 84.25 83 ILE A N 1
ATOM 621 C CA . ILE A 1 83 ? -7.312 -9.815 -8.208 1.00 84.25 83 ILE A CA 1
ATOM 622 C C . ILE A 1 83 ? -7.895 -10.881 -7.274 1.00 84.25 83 ILE A C 1
ATOM 624 O O . ILE A 1 83 ? -9.006 -10.711 -6.779 1.00 84.25 83 ILE A O 1
ATOM 628 N N . TYR A 1 84 ? -7.141 -11.949 -6.993 1.00 85.75 84 TYR A N 1
ATOM 629 C CA . TYR A 1 84 ? -7.558 -13.002 -6.065 1.00 85.75 84 TYR A CA 1
ATOM 630 C C . TYR A 1 84 ? -7.843 -12.452 -4.661 1.00 85.75 84 TYR A C 1
ATOM 632 O O . TYR A 1 84 ? -8.917 -12.695 -4.117 1.00 85.75 84 TYR A O 1
ATOM 640 N N . ILE A 1 85 ? -6.921 -11.665 -4.096 1.00 79.50 85 ILE A N 1
ATOM 641 C CA . ILE A 1 85 ? -7.111 -11.042 -2.778 1.00 79.50 85 ILE A CA 1
ATOM 642 C C . ILE A 1 85 ? -8.298 -10.073 -2.790 1.00 79.50 85 ILE A C 1
ATOM 644 O O . ILE A 1 85 ? -9.071 -10.053 -1.835 1.00 79.50 85 ILE A O 1
ATOM 648 N N . GLY A 1 86 ? -8.478 -9.302 -3.866 1.00 77.88 86 GLY A N 1
ATOM 649 C CA . GLY A 1 86 ? -9.616 -8.397 -4.023 1.00 77.88 86 GLY A CA 1
ATOM 650 C C . GLY A 1 86 ? -10.959 -9.130 -4.045 1.00 77.88 86 GLY A C 1
ATOM 651 O O . GLY A 1 86 ? -11.882 -8.734 -3.340 1.00 77.88 86 GLY A O 1
ATOM 652 N N . LEU A 1 87 ? -11.059 -10.231 -4.797 1.00 85.31 87 LEU A N 1
ATOM 653 C CA . LEU A 1 87 ? -12.254 -11.081 -4.821 1.00 85.31 87 LEU A CA 1
ATOM 654 C C . LEU A 1 87 ? -12.507 -11.735 -3.463 1.00 85.31 87 LEU A C 1
ATOM 656 O O . LEU A 1 87 ? -13.638 -11.736 -2.986 1.00 85.31 87 LEU A O 1
ATOM 660 N N . MET A 1 88 ? -11.465 -12.256 -2.815 1.00 82.25 88 MET A N 1
ATOM 661 C CA . MET A 1 88 ? -11.610 -12.891 -1.509 1.00 82.25 88 MET A CA 1
ATOM 662 C C . MET A 1 88 ? -12.042 -11.893 -0.428 1.00 82.25 88 MET A C 1
ATOM 664 O O . MET A 1 88 ? -12.877 -12.234 0.401 1.00 82.25 88 MET A O 1
ATOM 668 N N . GLY A 1 89 ? -11.548 -10.653 -0.480 1.00 73.06 89 GLY A N 1
ATOM 669 C CA . GLY A 1 89 ? -11.992 -9.572 0.403 1.00 73.06 89 GLY A CA 1
ATOM 670 C C . GLY A 1 89 ? -13.408 -9.053 0.125 1.00 73.06 89 GLY A C 1
ATOM 671 O 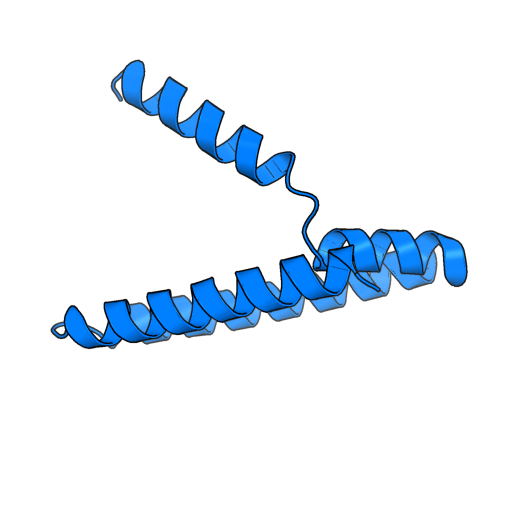O . GLY A 1 89 ? -13.955 -8.356 0.969 1.00 73.06 89 GLY A O 1
ATOM 672 N N . LEU A 1 90 ? -14.001 -9.359 -1.036 1.00 75.38 90 LEU A N 1
ATOM 673 C CA . LEU A 1 90 ? -15.405 -9.046 -1.333 1.00 75.38 90 LEU A CA 1
ATOM 674 C C . LEU A 1 90 ? -16.358 -10.154 -0.858 1.00 75.38 90 LEU A C 1
ATOM 676 O O . LEU A 1 90 ? -17.508 -9.879 -0.530 1.00 75.38 90 LEU A O 1
ATOM 680 N N . ILE A 1 91 ? -15.895 -11.406 -0.879 1.00 80.62 91 ILE A N 1
ATOM 681 C CA . ILE A 1 91 ? -16.710 -12.589 -0.572 1.00 80.62 91 ILE A CA 1
ATOM 682 C C . ILE A 1 91 ? -16.762 -12.879 0.939 1.00 80.62 91 ILE A C 1
ATOM 684 O O . ILE A 1 91 ? -17.751 -13.446 1.402 1.00 80.62 91 ILE A O 1
ATOM 688 N N . ASN A 1 92 ? -15.715 -12.527 1.691 1.00 58.41 92 ASN A N 1
ATOM 689 C CA . ASN A 1 92 ? -15.553 -12.839 3.116 1.00 58.41 92 ASN A CA 1
ATOM 690 C C . ASN A 1 92 ? -15.770 -11.622 4.016 1.00 58.41 92 ASN A C 1
ATOM 692 O O . ASN A 1 92 ? -16.333 -11.809 5.116 1.00 58.41 92 ASN A O 1
#

pLDDT: mean 81.89, std 7.87, range [56.81, 91.12]

InterPro domains:
  IPR001123 Amino acid exporter protein, LeuE-type [PF01810] (17-90)
  IPR001123 Amino acid exporter protein, LeuE-type [PTHR30086] (1-89)

Sequence (92 aa):
MEYSTLLSFAIVTLSQTISIGPGVALVINNAFSHGLKSSIKTSIYIRIGETIVMAISLFALSSTSSTEQHFHIIKIFGGGYLIYIGLMGLIN

Radius of gyration: 17.17 Å; chains: 1; bounding box: 36×33×41 Å

Organism: NCBI:txid58096